Protein AF-A0A5K0VAZ9-F1 (afdb_monomer)

Secondary structure (DSSP, 8-state):
-HHHHHHT----GGGHHHHHHHHHHHHHTTGGG-SSHHHHHHHHHHHHHHHHHHTTS-S--GGGG-

Mean predicted aligned error: 4.05 Å

Solvent-accessible surface area (backbone atoms only — not comparable to full-atom values): 3916 Å² total; per-residue (Å²): 109,79,47,61,67,49,68,75,53,65,69,40,55,86,48,47,80,75,46,42,69,56,55,50,51,39,58,78,68,44,38,76,70,45,87,52,64,68,60,20,50,52,46,50,50,38,50,51,40,51,44,54,23,26,38,95,71,43,98,66,60,72,77,77,78,106

InterPro domains:
  IPR004172 L27 domain [PS51022] (1-34)
  IPR039776 Sister chromatid cohesion protein Pds5 [PTHR12663] (1-66)

Foldseek 3Di:
DVLVVLVPAAAALVCCVVCVVVVVCCQVVVQCPDPDPVSNVVSVSNVVSQPRNNPPDRPDDVVSVD

Nearest PDB structures (foldseek):
  7sqc-assembly1_H2  TM=4.768E-01  e=5.575E+00  Chlamydomonas reinhardtii

Structure (mmCIF, N/CA/C/O backbone):
data_AF-A0A5K0VAZ9-F1
#
_entry.id   AF-A0A5K0VAZ9-F1
#
loop_
_atom_site.group_PDB
_atom_site.id
_atom_site.type_symbol
_atom_site.label_atom_id
_atom_site.label_alt_id
_atom_site.label_comp_id
_atom_site.label_asym_id
_atom_site.label_entity_id
_atom_site.label_seq_id
_atom_site.pdbx_PDB_ins_code
_atom_site.Cartn_x
_atom_site.Cartn_y
_atom_site.Cartn_z
_atom_site.occupancy
_atom_site.B_iso_or_equiv
_atom_site.auth_seq_id
_atom_site.auth_comp_id
_atom_site.auth_asym_id
_atom_site.auth_atom_id
_atom_site.pdbx_PDB_model_num
ATOM 1 N N . GLN A 1 1 ? 4.877 9.312 10.276 1.00 62.12 1 GLN A N 1
ATOM 2 C CA . GLN A 1 1 ? 4.175 8.005 10.236 1.00 62.12 1 GLN A CA 1
ATOM 3 C C . GLN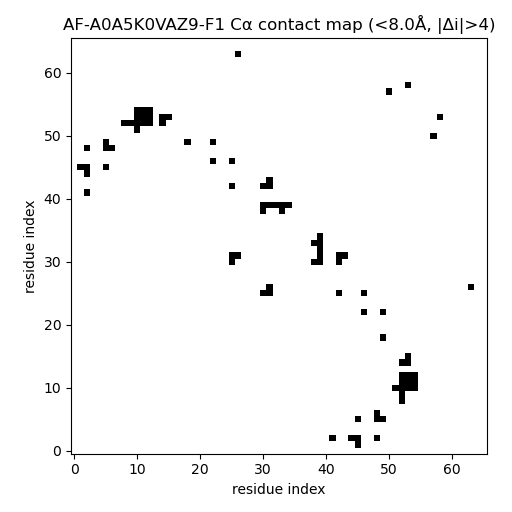 A 1 1 ? 4.791 7.122 9.152 1.00 62.12 1 GLN A C 1
ATOM 5 O O . GLN A 1 1 ? 5.562 7.623 8.353 1.00 62.12 1 GLN A O 1
ATOM 10 N N . ALA A 1 2 ? 4.484 5.817 9.116 1.00 74.56 2 ALA A N 1
ATOM 11 C CA . ALA A 1 2 ? 5.068 4.878 8.141 1.00 74.56 2 ALA A CA 1
ATOM 12 C C . ALA A 1 2 ? 4.875 5.304 6.670 1.00 74.56 2 ALA A C 1
ATOM 14 O O . ALA A 1 2 ? 5.756 5.083 5.847 1.00 74.56 2 ALA A O 1
ATOM 15 N N . ALA A 1 3 ? 3.758 5.969 6.364 1.00 79.31 3 ALA A N 1
ATOM 16 C CA . ALA A 1 3 ? 3.492 6.540 5.047 1.00 79.31 3 ALA A CA 1
A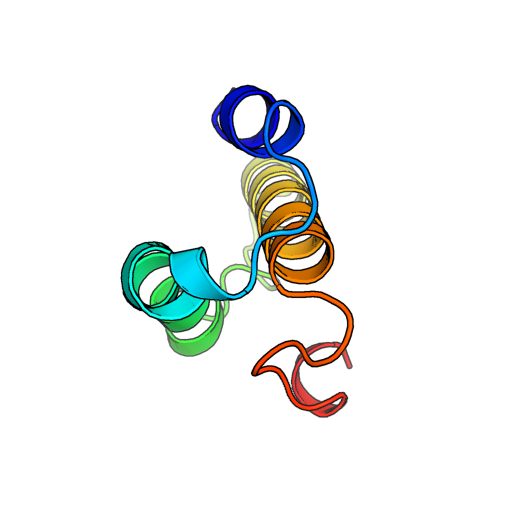TOM 17 C C . ALA A 1 3 ? 4.508 7.619 4.624 1.00 79.31 3 ALA A C 1
ATOM 19 O O . ALA A 1 3 ? 4.847 7.693 3.448 1.00 79.31 3 ALA A O 1
ATOM 20 N N . ASP A 1 4 ? 5.038 8.405 5.567 1.00 87.69 4 ASP A N 1
ATOM 21 C CA . ASP A 1 4 ? 6.003 9.471 5.262 1.00 87.69 4 ASP A CA 1
ATOM 22 C C . ASP A 1 4 ? 7.328 8.895 4.754 1.00 87.69 4 ASP A C 1
ATOM 24 O O . ASP A 1 4 ? 7.984 9.503 3.924 1.00 87.69 4 ASP A O 1
ATOM 28 N N . ALA A 1 5 ? 7.701 7.691 5.200 1.00 88.69 5 ALA A N 1
ATOM 29 C CA . ALA A 1 5 ? 8.888 7.017 4.683 1.00 88.69 5 ALA A CA 1
ATOM 30 C C . ALA A 1 5 ? 8.685 6.530 3.239 1.00 88.69 5 ALA A C 1
ATOM 32 O O . ALA A 1 5 ? 9.622 6.543 2.451 1.00 88.69 5 ALA A O 1
ATOM 33 N N . LEU A 1 6 ? 7.469 6.097 2.878 1.00 91.06 6 LEU A N 1
ATOM 34 C CA . LEU A 1 6 ? 7.161 5.626 1.523 1.00 91.06 6 LEU A CA 1
ATOM 35 C C . LEU A 1 6 ? 7.045 6.787 0.521 1.00 91.06 6 LEU A C 1
ATOM 37 O O . LEU A 1 6 ? 7.375 6.614 -0.652 1.00 91.06 6 LEU A O 1
ATOM 41 N N . SER A 1 7 ? 6.628 7.974 0.971 1.00 90.12 7 SER A N 1
ATOM 42 C CA . SER A 1 7 ? 6.450 9.143 0.101 1.00 90.12 7 SER A CA 1
ATOM 43 C C . SER A 1 7 ? 7.765 9.699 -0.458 1.00 90.12 7 SER A C 1
ATOM 45 O O . SER A 1 7 ? 7.769 10.283 -1.542 1.00 90.12 7 SER A O 1
ATOM 47 N N . GLU A 1 8 ? 8.891 9.456 0.220 1.00 91.62 8 GLU A N 1
ATOM 48 C CA . GLU A 1 8 ? 10.231 9.844 -0.241 1.00 91.62 8 GLU A CA 1
ATOM 49 C C . GLU A 1 8 ? 10.704 9.040 -1.462 1.00 91.62 8 GLU A C 1
ATOM 51 O O . GLU A 1 8 ? 11.592 9.476 -2.199 1.00 91.62 8 GLU A O 1
ATOM 56 N N 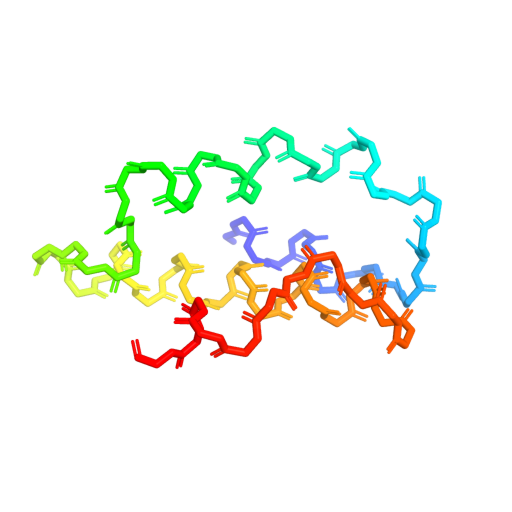. PHE A 1 9 ? 10.111 7.869 -1.712 1.00 89.50 9 PHE A N 1
ATOM 57 C CA . PHE A 1 9 ? 10.486 7.034 -2.844 1.00 89.50 9 PHE A CA 1
ATOM 58 C C . PHE A 1 9 ? 9.819 7.517 -4.127 1.00 89.50 9 PHE A C 1
ATOM 60 O O . PHE A 1 9 ? 8.606 7.720 -4.192 1.00 89.50 9 PHE A O 1
ATOM 67 N N . LEU A 1 10 ? 10.603 7.628 -5.195 1.00 90.94 10 LEU A N 1
ATOM 68 C CA . LEU A 1 10 ? 10.070 7.689 -6.552 1.00 90.94 10 LEU A CA 1
ATOM 69 C C . LEU A 1 10 ? 9.611 6.296 -7.006 1.00 90.94 10 LEU A C 1
ATOM 71 O O . LEU A 1 10 ? 9.789 5.290 -6.319 1.00 90.94 10 LEU A O 1
ATOM 75 N N . GLN A 1 11 ? 9.023 6.250 -8.193 1.00 93.56 11 GLN A N 1
ATOM 76 C CA . GLN A 1 11 ? 8.648 5.009 -8.853 1.00 93.56 11 GLN A CA 1
ATOM 77 C C . GLN A 1 11 ? 9.883 4.115 -9.063 1.00 93.56 11 GLN A C 1
ATOM 79 O O . GLN A 1 11 ? 10.851 4.518 -9.707 1.00 93.56 11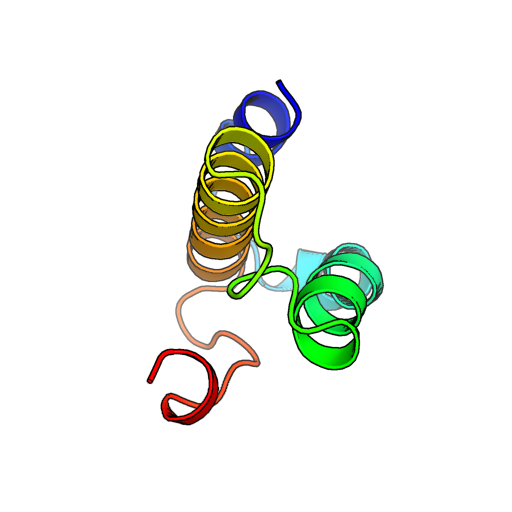 GLN A O 1
ATOM 84 N N . SER A 1 12 ? 9.858 2.915 -8.489 1.00 92.69 12 SER A N 1
ATOM 85 C CA . SER A 1 12 ? 10.972 1.972 -8.473 1.00 92.69 12 SER A CA 1
ATOM 86 C C . SER A 1 12 ? 10.465 0.522 -8.409 1.00 92.69 12 SER A C 1
ATOM 88 O O . SER A 1 12 ? 10.331 -0.050 -7.322 1.00 92.69 12 SER A O 1
ATOM 90 N N . PRO A 1 13 ? 10.219 -0.117 -9.569 1.00 87.81 13 PRO A N 1
ATOM 91 C CA . PRO A 1 13 ? 9.760 -1.508 -9.640 1.00 87.81 13 PRO A CA 1
ATOM 92 C C . PRO A 1 13 ? 10.719 -2.516 -8.989 1.00 87.81 13 PRO A C 1
ATOM 94 O O . PRO A 1 13 ? 10.298 -3.570 -8.524 1.00 87.81 13 PRO A O 1
ATOM 97 N N . SER A 1 14 ? 12.014 -2.193 -8.889 1.00 90.88 14 SER A N 1
ATOM 98 C CA . SER A 1 14 ? 13.015 -3.053 -8.240 1.00 90.88 14 SER A CA 1
ATOM 99 C C . SER A 1 14 ? 12.783 -3.240 -6.736 1.00 90.88 14 SER A C 1
ATOM 101 O O . SER A 1 14 ? 13.317 -4.180 -6.149 1.00 90.88 14 SER A O 1
ATOM 103 N N . LEU A 1 15 ? 11.966 -2.387 -6.108 1.00 92.31 15 LEU A N 1
ATOM 104 C CA . LEU A 1 15 ? 11.575 -2.520 -4.704 1.00 92.31 15 LEU A CA 1
ATOM 105 C C . LEU A 1 15 ? 10.468 -3.560 -4.480 1.00 92.31 15 LEU A C 1
ATOM 107 O O . LEU A 1 15 ? 10.111 -3.810 -3.331 1.00 92.31 15 LEU A O 1
ATOM 111 N N . GLN A 1 16 ? 9.946 -4.198 -5.533 1.00 91.69 16 GLN A N 1
ATOM 112 C CA . GLN A 1 16 ? 8.853 -5.168 -5.432 1.00 91.69 16 GLN A CA 1
ATOM 113 C C . GLN A 1 16 ? 9.122 -6.260 -4.395 1.00 91.69 16 GLN A C 1
ATOM 115 O O . GLN A 1 16 ? 8.296 -6.452 -3.510 1.00 91.69 16 GLN A O 1
ATOM 120 N N . SER A 1 17 ? 10.277 -6.929 -4.442 1.00 91.81 17 SER A N 1
ATOM 121 C CA . SER A 1 17 ? 10.607 -8.009 -3.497 1.00 91.81 17 SER A CA 1
ATOM 122 C C . SER A 1 17 ? 10.759 -7.521 -2.052 1.00 91.81 17 SER A C 1
ATOM 124 O O . SER A 1 17 ? 10.523 -8.276 -1.114 1.00 91.81 17 SER A O 1
ATOM 126 N N . ALA A 1 18 ? 11.138 -6.256 -1.853 1.00 93.00 18 ALA A N 1
ATOM 127 C CA . ALA A 1 18 ? 11.226 -5.657 -0.523 1.00 93.00 18 ALA A CA 1
ATOM 128 C C . ALA A 1 18 ? 9.843 -5.254 0.022 1.00 93.00 18 ALA A C 1
ATOM 130 O O . ALA A 1 18 ? 9.608 -5.328 1.227 1.00 93.00 18 ALA A O 1
ATOM 131 N N . LEU A 1 19 ? 8.926 -4.840 -0.859 1.00 92.56 19 LEU A N 1
ATOM 132 C CA . LEU A 1 19 ? 7.568 -4.416 -0.508 1.00 92.56 19 LEU A CA 1
ATOM 133 C C . LEU A 1 19 ? 6.560 -5.576 -0.476 1.00 92.56 19 LEU A C 1
ATOM 135 O O . LEU A 1 19 ? 5.512 -5.441 0.155 1.00 92.56 19 LEU A O 1
ATOM 139 N N . GLU A 1 20 ? 6.887 -6.714 -1.091 1.00 91.81 20 GLU A N 1
ATOM 140 C CA . GLU A 1 20 ? 6.057 -7.924 -1.146 1.00 91.81 20 GLU A CA 1
ATOM 141 C C . GLU A 1 20 ? 5.543 -8.380 0.216 1.00 91.81 20 GLU A C 1
ATOM 143 O O . GLU A 1 20 ? 4.324 -8.435 0.377 1.00 91.81 20 GLU A O 1
ATOM 148 N N . PRO A 1 21 ? 6.381 -8.567 1.251 1.00 92.12 21 PRO A N 1
ATOM 149 C CA . PRO A 1 21 ? 5.887 -8.977 2.563 1.00 92.12 21 PRO A CA 1
ATOM 150 C C . PRO A 1 21 ? 4.867 -8.000 3.169 1.00 92.12 21 PRO A C 1
ATOM 152 O O . PRO A 1 21 ? 3.976 -8.406 3.918 1.00 92.12 21 PRO A O 1
ATOM 155 N N . ILE A 1 22 ? 4.994 -6.706 2.854 1.00 90.50 22 ILE A N 1
ATOM 156 C CA . ILE A 1 22 ? 4.126 -5.654 3.385 1.00 90.50 22 ILE A CA 1
ATOM 157 C C . ILE A 1 22 ? 2.756 -5.748 2.726 1.00 90.50 22 ILE A C 1
ATOM 159 O O . ILE A 1 22 ? 1.743 -5.856 3.423 1.00 90.50 22 ILE A O 1
ATOM 163 N N . TYR A 1 23 ? 2.713 -5.727 1.394 1.00 88.50 23 TYR A N 1
ATOM 164 C CA . TYR A 1 23 ? 1.439 -5.753 0.693 1.00 88.50 23 TYR A CA 1
ATOM 165 C C . TYR A 1 23 ? 0.735 -7.107 0.824 1.00 88.50 23 TYR A C 1
ATOM 167 O O . TYR A 1 23 ? -0.483 -7.127 0.998 1.00 88.50 23 TYR A O 1
ATOM 175 N N . ASP A 1 24 ? 1.468 -8.223 0.871 1.00 90.25 24 ASP A N 1
ATOM 176 C CA . ASP A 1 24 ? 0.876 -9.542 1.107 1.00 90.25 24 ASP A CA 1
ATOM 177 C C . ASP A 1 24 ? 0.187 -9.605 2.469 1.00 90.25 24 ASP A C 1
ATOM 179 O O . ASP A 1 24 ? -0.914 -10.143 2.597 1.00 90.25 24 ASP A O 1
ATOM 183 N N . SER A 1 25 ? 0.802 -9.016 3.497 1.00 90.50 25 SER A N 1
ATOM 184 C CA . SER A 1 25 ? 0.194 -8.937 4.821 1.00 90.50 25 SER A CA 1
ATOM 185 C C . SER A 1 25 ? -1.075 -8.080 4.812 1.00 90.50 25 SER A C 1
ATOM 187 O O . SER A 1 25 ? -2.084 -8.489 5.394 1.00 90.50 25 SER A O 1
ATOM 189 N N . ILE A 1 26 ? -1.059 -6.936 4.112 1.00 89.62 26 ILE A N 1
ATOM 190 C CA . ILE A 1 26 ? -2.227 -6.052 3.941 1.00 89.62 26 ILE A CA 1
ATOM 191 C C . ILE A 1 26 ? -3.416 -6.822 3.355 1.00 89.62 26 ILE A C 1
ATOM 193 O O . ILE A 1 26 ? -4.531 -6.728 3.882 1.00 89.62 26 ILE A O 1
ATOM 197 N N . VAL A 1 27 ? -3.161 -7.623 2.319 1.00 86.06 27 VAL A N 1
ATOM 198 C CA . VAL A 1 27 ? -4.171 -8.431 1.628 1.00 86.06 27 VAL A CA 1
ATOM 199 C C . VAL A 1 27 ? -4.654 -9.598 2.480 1.00 86.06 27 VAL A C 1
ATOM 201 O O . VAL A 1 27 ? -5.852 -9.712 2.739 1.00 86.06 27 VAL A O 1
ATOM 204 N N . ARG A 1 28 ? -3.741 -10.455 2.955 1.00 87.94 28 ARG A N 1
ATOM 205 C CA . ARG A 1 28 ? -4.085 -11.696 3.674 1.00 87.94 28 ARG A CA 1
ATOM 206 C C . ARG A 1 28 ? -4.923 -11.436 4.921 1.00 87.94 28 ARG A C 1
A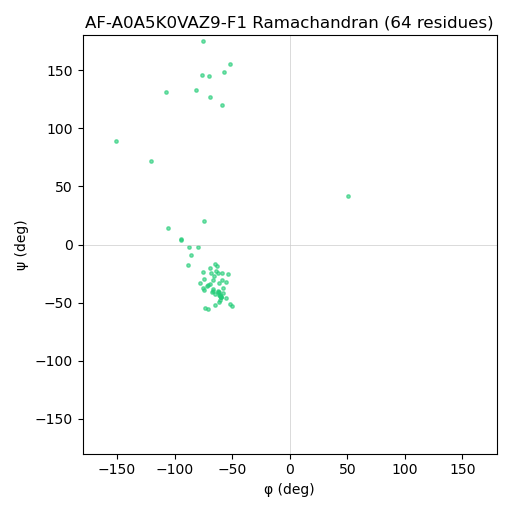TOM 208 O O . ARG A 1 28 ? -5.839 -12.199 5.217 1.00 87.94 28 ARG A O 1
ATOM 215 N N . HIS A 1 29 ? -4.638 -10.352 5.633 1.00 87.75 29 HIS A N 1
ATOM 216 C CA . HIS A 1 29 ? -5.336 -10.012 6.871 1.00 87.75 29 HIS A CA 1
ATOM 217 C C . HIS A 1 29 ? -6.511 -9.049 6.663 1.00 87.75 29 HIS A C 1
ATOM 219 O O . HIS A 1 29 ? -7.139 -8.638 7.638 1.00 87.75 29 HIS A O 1
ATOM 225 N N . ASN A 1 30 ? -6.836 -8.687 5.414 1.00 85.88 30 ASN A N 1
ATOM 226 C CA . ASN A 1 30 ? -7.889 -7.726 5.086 1.00 85.88 30 ASN A CA 1
ATOM 227 C 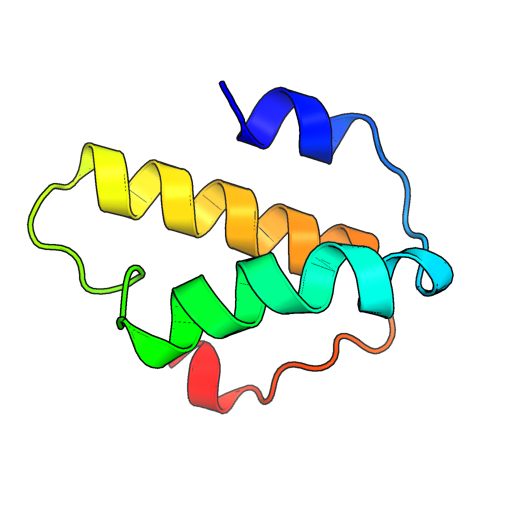C . ASN A 1 30 ? -7.758 -6.410 5.874 1.00 85.88 30 ASN A C 1
ATOM 229 O O . ASN A 1 30 ? -8.759 -5.853 6.335 1.00 85.88 30 ASN A O 1
ATOM 233 N N . TYR A 1 31 ? -6.537 -5.888 6.035 1.00 89.31 31 TYR A N 1
ATOM 234 C CA . TYR A 1 31 ? -6.300 -4.679 6.834 1.00 89.31 31 TYR A CA 1
ATOM 235 C C . TYR A 1 31 ? -7.023 -3.442 6.264 1.00 89.31 31 TYR A C 1
ATOM 237 O O . TYR A 1 31 ? -7.421 -2.555 7.018 1.00 89.31 31 TYR A O 1
ATOM 245 N N . LEU A 1 32 ? -7.326 -3.422 4.961 1.00 87.31 32 LEU A N 1
ATOM 246 C CA . LEU A 1 32 ? -8.182 -2.402 4.332 1.00 87.31 32 LEU A CA 1
ATOM 247 C C . LEU A 1 32 ? -9.635 -2.411 4.858 1.00 87.31 32 LEU A C 1
ATOM 249 O O . LEU A 1 32 ? -10.359 -1.424 4.741 1.00 87.31 32 LEU A O 1
ATOM 253 N N . ARG A 1 33 ? -10.074 -3.505 5.490 1.00 88.75 33 ARG A N 1
ATOM 254 C CA . ARG A 1 33 ? -11.407 -3.670 6.096 1.00 88.75 33 ARG A CA 1
ATOM 255 C C . ARG A 1 33 ? -11.380 -3.595 7.625 1.00 88.75 33 ARG A C 1
ATOM 257 O O . ARG A 1 33 ? -12.375 -3.930 8.266 1.00 88.75 33 ARG A O 1
ATOM 264 N N . HIS A 1 34 ? -10.281 -3.123 8.215 1.00 94.31 34 HIS A N 1
ATOM 265 C CA . HIS A 1 34 ? -10.138 -3.014 9.665 1.00 94.31 34 HIS A CA 1
ATOM 266 C C . HIS A 1 34 ? -11.247 -2.145 10.301 1.00 94.31 34 HIS A C 1
ATOM 268 O O . HIS A 1 34 ? -11.780 -1.226 9.674 1.00 94.31 34 HIS A O 1
ATOM 274 N N . LYS A 1 35 ? -11.652 -2.452 11.542 1.00 94.56 35 LYS A N 1
ATOM 275 C CA . LYS A 1 35 ? -12.751 -1.732 12.223 1.00 94.56 35 LYS A CA 1
ATOM 276 C C . LYS A 1 35 ? -12.328 -0.350 12.712 1.00 94.56 35 LYS A C 1
ATOM 278 O O . LYS A 1 35 ? -13.116 0.590 12.652 1.00 94.56 35 LYS A O 1
ATOM 283 N N . ASP A 1 36 ? -11.092 -0.251 13.186 1.00 96.62 36 ASP A N 1
ATOM 284 C CA . ASP A 1 36 ? -10.482 1.014 13.575 1.00 96.62 36 ASP A CA 1
ATOM 285 C C . ASP A 1 36 ? -10.228 1.880 12.331 1.00 96.62 36 ASP A C 1
ATOM 287 O O . ASP A 1 36 ? -9.631 1.414 11.353 1.00 96.62 36 ASP A O 1
ATOM 291 N N . LYS A 1 37 ? -10.729 3.119 12.363 1.00 94.69 37 LYS A N 1
ATOM 292 C CA . LYS A 1 37 ? -10.683 4.048 11.229 1.00 94.69 37 LYS A CA 1
ATOM 293 C C . LYS A 1 37 ? -9.280 4.583 10.974 1.00 94.69 37 LYS A C 1
ATOM 295 O O . LYS A 1 37 ? -8.923 4.734 9.810 1.00 94.69 37 LYS A O 1
ATOM 300 N N . ASP A 1 38 ? -8.498 4.820 12.019 1.00 94.50 38 ASP A N 1
ATOM 301 C CA . ASP A 1 38 ? -7.155 5.381 11.895 1.00 94.50 38 ASP A CA 1
ATOM 302 C C . ASP A 1 38 ? -6.194 4.319 11.367 1.00 94.50 38 ASP A C 1
ATOM 304 O O . ASP A 1 38 ? -5.394 4.587 10.470 1.00 94.50 38 ASP A O 1
ATOM 308 N N . VAL A 1 39 ? -6.353 3.071 11.824 1.00 93.62 39 VAL A N 1
ATOM 309 C CA . VAL A 1 39 ? -5.634 1.922 11.252 1.00 93.62 39 VAL A CA 1
ATOM 310 C C . VAL A 1 39 ? -5.991 1.747 9.778 1.00 93.62 39 VAL A C 1
ATOM 312 O O . VAL A 1 39 ? -5.099 1.623 8.943 1.00 93.62 39 VAL A O 1
ATOM 315 N N . LYS A 1 40 ? -7.285 1.769 9.433 1.00 93.19 40 LYS A N 1
ATOM 316 C CA . LYS A 1 40 ? -7.730 1.645 8.037 1.00 93.19 40 LYS A CA 1
ATOM 317 C C . LYS A 1 40 ? -7.166 2.758 7.158 1.00 93.19 40 LYS A C 1
ATOM 319 O O . LYS A 1 40 ? -6.699 2.470 6.059 1.00 93.19 40 LYS A O 1
ATOM 324 N N . LEU A 1 41 ? -7.209 4.002 7.633 1.00 93.88 41 LEU A N 1
ATOM 325 C CA . LEU A 1 41 ? -6.679 5.153 6.911 1.00 93.88 41 LEU A CA 1
ATOM 326 C C . LEU A 1 41 ? -5.177 4.991 6.674 1.00 93.88 41 LEU A C 1
ATOM 328 O O . LEU A 1 41 ? -4.731 5.102 5.536 1.00 93.88 41 LEU A O 1
ATOM 332 N N . LEU A 1 42 ? -4.409 4.663 7.715 1.00 93.75 42 LEU A N 1
ATOM 333 C CA . LEU A 1 42 ? -2.967 4.464 7.593 1.00 93.75 42 LEU A CA 1
ATOM 334 C C . LEU A 1 42 ? -2.630 3.344 6.600 1.00 93.75 42 LEU A C 1
ATOM 336 O O . LEU A 1 42 ? -1.763 3.524 5.750 1.00 93.75 42 LEU A O 1
ATOM 340 N N . VAL A 1 43 ? -3.334 2.210 6.671 1.00 93.38 43 VAL A N 1
ATOM 341 C CA . VAL A 1 43 ? -3.142 1.090 5.739 1.00 93.38 43 VAL A CA 1
ATOM 342 C C . VAL A 1 43 ? -3.459 1.514 4.306 1.00 93.38 43 VAL A C 1
ATOM 344 O O . VAL A 1 43 ? -2.685 1.198 3.408 1.00 93.38 43 VAL A O 1
ATOM 347 N N . ALA A 1 44 ? -4.548 2.254 4.082 1.00 92.50 44 ALA A N 1
ATOM 348 C CA . ALA A 1 44 ? -4.918 2.746 2.756 1.00 92.50 44 ALA A CA 1
ATOM 349 C C . ALA A 1 44 ? -3.862 3.697 2.172 1.00 92.50 44 ALA A C 1
ATOM 351 O O . ALA A 1 44 ? -3.523 3.580 0.992 1.00 92.50 44 ALA A O 1
ATOM 352 N N . VAL A 1 45 ? -3.301 4.595 2.991 1.00 93.69 45 VAL A N 1
ATOM 353 C CA . VAL A 1 45 ? -2.228 5.503 2.561 1.00 93.69 45 VAL A CA 1
ATOM 354 C C . VAL A 1 45 ? -0.969 4.707 2.216 1.00 93.69 45 VAL A C 1
ATOM 356 O O . VAL A 1 45 ? -0.465 4.830 1.105 1.00 93.69 45 VAL A O 1
ATOM 359 N N . CYS A 1 46 ? -0.498 3.828 3.109 1.00 93.62 46 CYS A N 1
ATOM 360 C CA . CYS A 1 46 ? 0.683 3.002 2.842 1.00 93.62 46 CYS A CA 1
ATOM 361 C C . CYS A 1 46 ? 0.511 2.142 1.582 1.00 93.62 46 CYS A C 1
ATOM 363 O O . CYS A 1 46 ? 1.429 2.030 0.775 1.00 93.62 46 CYS A O 1
ATOM 365 N N . PHE A 1 47 ? -0.668 1.548 1.396 1.00 92.19 47 PHE A N 1
ATOM 366 C CA . PHE A 1 47 ? -0.956 0.713 0.236 1.00 92.19 47 PHE A CA 1
ATOM 367 C C . PHE A 1 47 ? -0.970 1.518 -1.070 1.00 92.19 47 PHE A C 1
ATOM 369 O O . PHE A 1 47 ? -0.407 1.075 -2.068 1.00 92.19 47 PHE A O 1
ATOM 376 N N . SER A 1 48 ? -1.532 2.730 -1.049 1.00 91.69 48 SER A N 1
ATOM 377 C CA . SER A 1 48 ? -1.509 3.642 -2.201 1.00 91.69 48 SER A CA 1
ATOM 378 C C . SER A 1 48 ? -0.081 4.039 -2.585 1.00 91.69 48 SER A C 1
ATOM 380 O O . SER A 1 48 ? 0.257 4.048 -3.768 1.00 91.69 48 SER A O 1
ATOM 382 N N . GLU A 1 49 ? 0.786 4.287 -1.600 1.00 94.00 49 GLU A N 1
ATOM 383 C CA . GLU A 1 49 ? 2.197 4.585 -1.856 1.00 94.00 49 GLU A CA 1
ATOM 384 C C . GLU A 1 49 ? 2.945 3.386 -2.447 1.00 94.00 49 GLU A C 1
ATOM 386 O O . GLU A 1 49 ? 3.733 3.555 -3.373 1.00 94.00 49 GLU A O 1
ATOM 391 N N . ILE A 1 50 ? 2.660 2.162 -1.993 1.00 93.00 50 ILE A N 1
ATOM 392 C CA . ILE A 1 50 ? 3.235 0.948 -2.593 1.00 93.00 50 ILE A CA 1
ATOM 393 C C . ILE A 1 50 ? 2.823 0.828 -4.066 1.00 93.00 50 ILE A C 1
ATOM 395 O O . ILE A 1 50 ? 3.674 0.567 -4.914 1.00 93.00 50 ILE A O 1
ATOM 399 N N . ILE A 1 51 ? 1.548 1.066 -4.393 1.00 92.25 51 ILE A N 1
ATOM 400 C CA . ILE A 1 51 ? 1.073 1.078 -5.787 1.00 92.25 51 ILE A CA 1
ATOM 401 C C . ILE A 1 51 ? 1.823 2.143 -6.598 1.00 92.25 51 ILE A C 1
ATOM 403 O O . ILE A 1 51 ? 2.290 1.855 -7.698 1.00 92.25 51 ILE A O 1
ATOM 407 N N . ARG A 1 52 ? 1.988 3.354 -6.051 1.00 93.38 52 ARG A N 1
ATOM 408 C CA . ARG A 1 52 ? 2.722 4.454 -6.696 1.00 93.38 52 ARG A CA 1
ATOM 409 C C . ARG A 1 52 ? 4.188 4.097 -6.956 1.00 93.38 52 ARG A C 1
ATOM 411 O O . ARG A 1 52 ? 4.699 4.387 -8.035 1.00 93.38 52 ARG A O 1
ATOM 418 N N . ILE A 1 53 ? 4.860 3.469 -5.991 1.00 94.50 53 ILE A N 1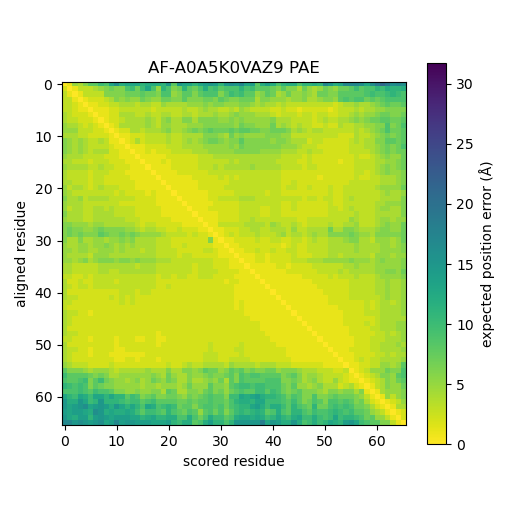
ATOM 419 C CA . ILE A 1 53 ? 6.260 3.043 -6.111 1.00 94.50 53 ILE A CA 1
ATOM 420 C C . ILE A 1 53 ? 6.398 1.928 -7.156 1.00 94.50 53 ILE A C 1
ATOM 422 O O . ILE A 1 53 ? 7.341 1.951 -7.940 1.00 94.50 53 ILE A O 1
ATOM 426 N N . LEU A 1 54 ? 5.467 0.972 -7.198 1.00 93.38 54 LEU A N 1
ATOM 427 C CA . LEU A 1 54 ? 5.521 -0.182 -8.106 1.00 93.38 54 LEU A CA 1
ATOM 428 C C . LEU A 1 54 ? 4.899 0.070 -9.486 1.00 93.38 54 LEU A C 1
ATOM 430 O O . LEU A 1 54 ? 4.948 -0.807 -10.345 1.00 93.38 54 LEU A O 1
ATOM 434 N N . ALA A 1 55 ? 4.345 1.260 -9.728 1.00 92.12 55 ALA A N 1
ATOM 435 C CA . ALA A 1 55 ? 3.911 1.670 -11.057 1.00 92.12 55 ALA A CA 1
ATOM 436 C C . ALA A 1 55 ? 5.057 1.479 -12.085 1.00 92.12 55 ALA A C 1
ATOM 438 O O . ALA A 1 55 ? 6.239 1.535 -11.727 1.00 92.12 55 ALA A O 1
ATOM 439 N N . PRO A 1 56 ? 4.776 1.308 -13.390 1.00 88.94 56 PRO A N 1
ATOM 440 C CA . PRO A 1 56 ? 3.462 1.366 -14.027 1.00 88.94 56 PRO A CA 1
ATOM 441 C C . PRO A 1 56 ? 2.711 0.028 -13.990 1.00 88.94 56 PRO A C 1
ATOM 443 O O . PRO A 1 56 ? 1.536 0.008 -14.335 1.00 88.94 56 PRO A O 1
ATOM 446 N N . ASP A 1 57 ? 3.374 -1.054 -13.575 1.00 85.31 57 ASP A N 1
ATOM 447 C CA . ASP A 1 57 ? 2.847 -2.422 -13.576 1.00 85.31 57 ASP A CA 1
ATOM 448 C C . ASP A 1 57 ? 2.841 -2.988 -12.146 1.00 85.31 57 ASP A C 1
ATOM 450 O O . ASP A 1 57 ? 3.705 -3.784 -11.768 1.00 85.31 57 ASP A O 1
ATOM 454 N N . PRO A 1 58 ? 1.935 -2.496 -11.284 1.00 83.00 58 PRO A N 1
ATOM 455 C CA . PRO A 1 58 ? 1.888 -2.944 -9.908 1.00 83.00 58 PRO A CA 1
ATOM 456 C C . PRO A 1 58 ? 1.377 -4.396 -9.837 1.00 83.00 58 PRO A C 1
ATOM 458 O O . PRO A 1 58 ? 0.459 -4.765 -10.569 1.00 83.00 58 PRO A O 1
ATOM 461 N N . PRO A 1 59 ? 1.870 -5.224 -8.899 1.00 80.75 59 PRO A N 1
ATOM 462 C CA . PRO A 1 59 ? 1.530 -6.650 -8.814 1.00 80.75 59 PRO A CA 1
ATOM 463 C C . PRO A 1 59 ? 0.118 -6.925 -8.256 1.00 80.75 59 PRO A C 1
ATOM 465 O O . PRO A 1 59 ? -0.163 -8.013 -7.754 1.00 80.75 59 PRO A O 1
ATOM 468 N N . PHE A 1 60 ? -0.785 -5.944 -8.302 1.00 80.12 60 PHE A N 1
ATOM 469 C CA . PHE A 1 60 ? -2.120 -6.020 -7.719 1.00 80.12 60 PHE A CA 1
ATOM 470 C C . PHE A 1 60 ? -3.172 -6.151 -8.812 1.00 80.12 60 PHE A C 1
ATOM 472 O O . PHE A 1 60 ? -3.209 -5.358 -9.746 1.00 80.12 60 PHE A O 1
ATOM 479 N N . SER A 1 61 ? -4.086 -7.110 -8.666 1.00 75.12 61 SER A N 1
ATOM 480 C CA . SER A 1 61 ? -5.275 -7.148 -9.523 1.00 75.12 61 SER A CA 1
ATOM 481 C C . SER A 1 61 ? -6.291 -6.090 -9.081 1.00 75.12 61 SER A C 1
ATOM 483 O O . SER A 1 61 ? -6.492 -5.910 -7.877 1.00 75.12 61 SER A O 1
ATOM 485 N N . ASP A 1 62 ? -7.029 -5.497 -10.022 1.00 72.50 62 ASP A N 1
ATOM 486 C CA . ASP A 1 62 ? -8.117 -4.544 -9.736 1.00 72.50 62 ASP A CA 1
ATOM 487 C C . ASP A 1 62 ? -9.170 -5.087 -8.758 1.00 72.50 62 ASP A C 1
ATOM 489 O O . ASP A 1 62 ? -9.834 -4.325 -8.061 1.00 72.50 62 ASP A O 1
ATOM 493 N N . ALA A 1 63 ? -9.336 -6.412 -8.676 1.00 64.38 63 ALA A N 1
ATOM 494 C CA . ALA A 1 63 ? -10.268 -7.049 -7.747 1.00 64.38 63 ALA A CA 1
ATOM 495 C C . ALA A 1 63 ? -9.903 -6.824 -6.271 1.00 64.38 63 ALA A C 1
ATOM 497 O O . ALA A 1 63 ? -10.776 -6.903 -5.410 1.00 64.38 63 ALA A O 1
ATOM 498 N N . LEU A 1 64 ? -8.636 -6.527 -5.981 1.00 65.50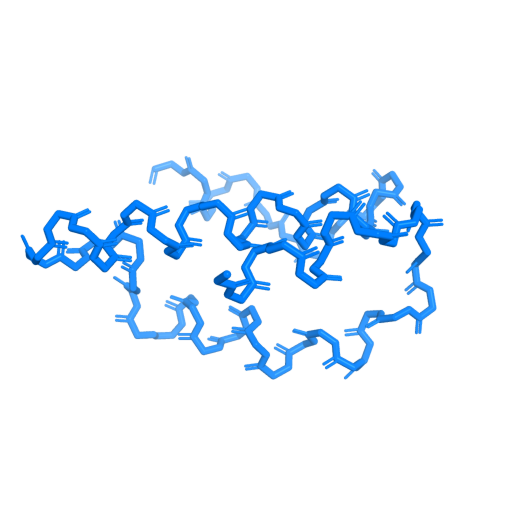 64 LEU A N 1
ATOM 499 C CA . LEU A 1 64 ? -8.155 -6.229 -4.638 1.00 65.50 64 LEU A CA 1
ATOM 500 C C . LEU A 1 64 ? -8.558 -4.821 -4.168 1.00 65.50 64 LEU A C 1
ATOM 502 O O . LEU A 1 64 ? -8.643 -4.566 -2.969 1.00 65.50 64 LEU A O 1
ATOM 506 N N . LEU A 1 65 ? -8.825 -3.924 -5.119 1.00 62.75 65 LEU A N 1
ATOM 507 C CA . LEU A 1 65 ? -9.210 -2.531 -4.891 1.00 62.75 65 LEU A CA 1
ATOM 508 C C . LEU A 1 65 ? -10.738 -2.324 -4.883 1.00 62.75 65 LEU A C 1
ATOM 510 O O . LEU A 1 65 ? -11.189 -1.181 -4.806 1.00 62.75 65 LEU A O 1
ATOM 514 N N . LYS A 1 66 ? -11.529 -3.404 -4.978 1.00 55.44 66 LYS A N 1
ATOM 515 C CA . LYS A 1 66 ? -13.003 -3.377 -4.999 1.00 55.44 66 LYS A CA 1
ATOM 516 C C . LYS A 1 66 ? -13.655 -3.536 -3.623 1.00 55.44 66 LYS A C 1
ATOM 518 O O . LYS A 1 66 ? -13.156 -4.308 -2.767 1.00 55.44 66 LYS A O 1
#

Radius of gyration: 11.47 Å; Cα contacts (8 Å, |Δi|>4): 45; chains: 1; bound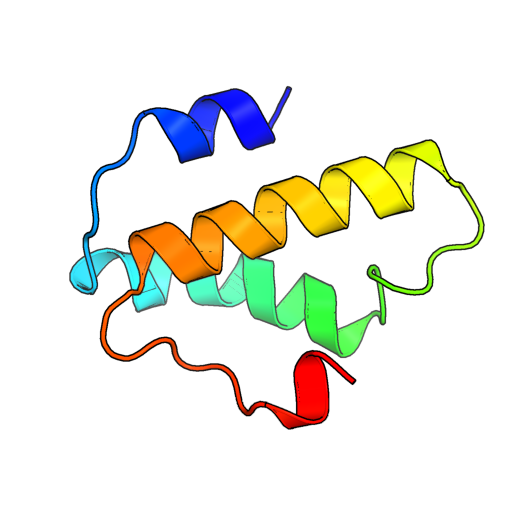ing box: 26×22×28 Å

Sequence (66 aa):
QAADALSEFLQSPSLQSALEPIYDSIVRHNYLRHKDKDVKLLVAVCFSEIIRILAPDPPFSDALLK

pLDDT: mean 87.74, std 8.88, range [55.44, 96.62]

Organism: NCBI:txid210225